Protein AF-A0A0V0H706-F1 (afdb_monomer)

Structure (mmCIF, N/CA/C/O backbone):
data_AF-A0A0V0H706-F1
#
_entry.id   AF-A0A0V0H706-F1
#
loop_
_atom_site.group_PDB
_atom_site.id
_atom_site.type_symbol
_atom_site.label_atom_id
_atom_site.label_alt_id
_atom_site.label_comp_id
_atom_site.label_asym_id
_atom_site.label_entity_id
_atom_site.label_seq_id
_atom_site.pdbx_PDB_ins_code
_atom_site.Cartn_x
_atom_site.Cartn_y
_atom_site.Cartn_z
_atom_site.occupancy
_atom_site.B_iso_or_equiv
_atom_site.auth_seq_id
_atom_site.auth_comp_id
_atom_site.auth_asym_id
_atom_site.auth_atom_id
_atom_site.pdbx_PDB_model_num
ATOM 1 N N . MET A 1 1 ? -9.495 -3.682 3.442 1.00 87.44 1 MET A N 1
ATOM 2 C CA . MET A 1 1 ? -8.235 -3.624 2.663 1.00 87.44 1 MET A CA 1
ATOM 3 C C . MET A 1 1 ? -8.498 -2.880 1.373 1.00 87.44 1 MET A C 1
ATOM 5 O O . MET A 1 1 ? -9.567 -3.068 0.806 1.00 87.44 1 MET A O 1
ATOM 9 N N . LEU A 1 2 ? -7.554 -2.052 0.939 1.00 93.69 2 LEU A N 1
ATOM 10 C CA . LEU A 1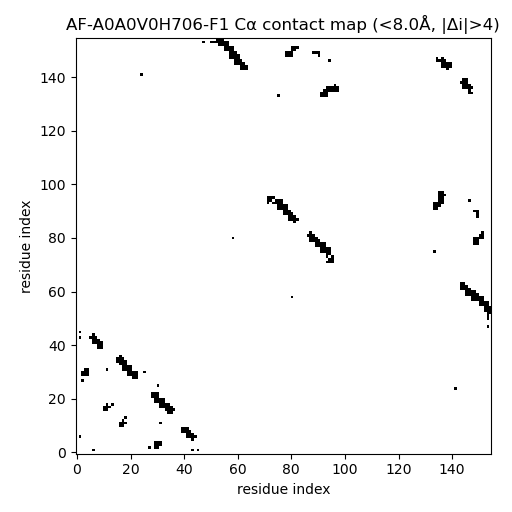 2 ? -7.635 -1.324 -0.325 1.00 93.69 2 LEU A CA 1
ATOM 11 C C . LEU A 1 2 ? -6.976 -2.153 -1.436 1.00 93.69 2 LEU A C 1
ATOM 13 O O . LEU A 1 2 ? -5.914 -2.733 -1.219 1.00 93.69 2 LEU A O 1
ATOM 17 N N . ALA A 1 3 ? -7.619 -2.229 -2.601 1.00 94.94 3 ALA A N 1
ATOM 18 C CA . ALA A 1 3 ? -7.034 -2.830 -3.799 1.00 94.94 3 ALA A CA 1
ATOM 19 C C . ALA A 1 3 ? -6.046 -1.852 -4.445 1.00 94.94 3 ALA A C 1
ATOM 21 O O . ALA A 1 3 ? -6.243 -0.642 -4.337 1.00 94.94 3 ALA A O 1
ATOM 22 N N . ALA A 1 4 ? -5.069 -2.338 -5.215 1.00 94.44 4 ALA A N 1
ATOM 23 C CA . ALA A 1 4 ? -4.155 -1.464 -5.962 1.00 94.44 4 ALA A CA 1
ATOM 24 C C . ALA A 1 4 ? -4.904 -0.474 -6.881 1.00 94.44 4 ALA A C 1
ATOM 26 O O . ALA A 1 4 ? -4.525 0.687 -6.976 1.00 94.44 4 ALA A O 1
ATOM 27 N N . ARG A 1 5 ? -6.035 -0.895 -7.468 1.00 95.12 5 ARG A N 1
ATOM 28 C CA . ARG A 1 5 ? -6.935 -0.045 -8.275 1.00 95.12 5 ARG A CA 1
ATOM 29 C C . ARG A 1 5 ? -7.604 1.102 -7.508 1.00 95.12 5 ARG A C 1
ATOM 31 O O . ARG A 1 5 ? -8.079 2.042 -8.128 1.00 95.12 5 ARG A O 1
ATOM 38 N N . SER A 1 6 ? -7.674 1.012 -6.182 1.00 95.25 6 SER A N 1
ATOM 39 C CA . SER A 1 6 ? -8.228 2.065 -5.318 1.00 95.25 6 SER A CA 1
ATOM 40 C C . SER A 1 6 ? -7.163 3.013 -4.758 1.00 95.25 6 SER A C 1
ATOM 42 O O . SER A 1 6 ? -7.498 3.933 -4.014 1.00 95.25 6 SER A O 1
ATOM 44 N N . LEU A 1 7 ? -5.889 2.780 -5.088 1.00 95.56 7 LEU A N 1
ATOM 45 C CA . LEU A 1 7 ? -4.771 3.621 -4.678 1.00 95.56 7 LEU A CA 1
ATOM 46 C C . LEU A 1 7 ? -4.443 4.641 -5.767 1.00 95.56 7 LEU A C 1
ATOM 48 O O . LEU A 1 7 ? -4.584 4.376 -6.960 1.00 95.56 7 LEU A O 1
ATOM 52 N N . GLN A 1 8 ? -3.947 5.797 -5.344 1.00 95.88 8 GLN A N 1
ATOM 53 C CA . GLN A 1 8 ? -3.297 6.758 -6.218 1.00 95.88 8 GLN A CA 1
ATOM 54 C C . GLN A 1 8 ? -1.807 6.420 -6.259 1.00 95.88 8 GLN A C 1
ATOM 56 O O . GLN A 1 8 ? -1.109 6.539 -5.253 1.00 95.88 8 GLN A O 1
ATOM 61 N N . ILE A 1 9 ? -1.339 5.977 -7.423 1.00 94.56 9 ILE A N 1
ATOM 62 C CA . ILE A 1 9 ? 0.042 5.550 -7.660 1.00 94.56 9 ILE A CA 1
ATOM 63 C C . ILE A 1 9 ? 0.642 6.472 -8.724 1.00 94.56 9 ILE A C 1
ATOM 65 O O . ILE A 1 9 ? 0.043 6.681 -9.784 1.00 94.56 9 ILE A O 1
ATOM 69 N N . ILE A 1 10 ? 1.817 7.044 -8.456 1.00 92.75 10 ILE A N 1
ATOM 70 C CA . ILE A 1 10 ? 2.471 7.938 -9.416 1.00 92.75 10 ILE A CA 1
ATOM 71 C C . ILE A 1 10 ? 2.857 7.181 -10.696 1.00 92.75 10 ILE A C 1
ATOM 73 O O . ILE A 1 10 ? 3.383 6.070 -10.649 1.00 92.75 10 ILE A O 1
ATOM 77 N N . TRP A 1 11 ? 2.577 7.787 -11.852 1.00 91.19 11 TRP A N 1
ATOM 78 C CA . TRP A 1 11 ? 2.839 7.220 -13.184 1.00 91.19 11 TRP A CA 1
ATOM 79 C C . TRP A 1 11 ? 2.152 5.882 -13.485 1.00 91.19 11 TRP A C 1
ATOM 81 O O . TRP A 1 11 ? 2.553 5.210 -14.434 1.00 91.19 11 TRP A O 1
ATOM 91 N N . VAL A 1 12 ? 1.108 5.503 -12.742 1.00 92.00 12 VAL A N 1
ATOM 92 C CA . VAL A 1 12 ? 0.431 4.202 -12.902 1.00 92.00 12 VAL A CA 1
ATOM 93 C C . VAL A 1 12 ? -0.134 3.960 -14.304 1.00 92.00 12 VAL A C 1
ATOM 95 O O . VAL A 1 12 ? -0.154 2.827 -14.779 1.00 92.00 12 VAL A O 1
ATOM 98 N N . ASP A 1 13 ? -0.519 5.030 -15.001 1.00 90.12 13 ASP A N 1
ATOM 99 C CA . ASP A 1 13 ? -1.020 4.977 -16.378 1.00 90.12 13 ASP A CA 1
ATOM 100 C C . ASP A 1 13 ? 0.101 4.969 -17.427 1.00 90.12 13 ASP A C 1
ATOM 102 O O . ASP A 1 13 ? -0.169 4.991 -18.625 1.00 90.12 13 ASP A O 1
ATOM 106 N N . THR A 1 14 ? 1.371 4.963 -17.006 1.00 93.31 14 THR A N 1
ATOM 107 C CA . THR A 1 14 ? 2.531 4.917 -17.902 1.00 93.31 14 THR A CA 1
ATOM 108 C C . THR A 1 14 ? 3.060 3.483 -18.007 1.00 93.31 14 THR A C 1
ATOM 110 O O . THR A 1 14 ? 3.772 3.038 -17.102 1.00 93.31 14 THR A O 1
ATOM 113 N N . PRO A 1 15 ? 2.834 2.773 -19.133 1.00 92.88 15 PRO A N 1
ATOM 114 C CA . PRO A 1 15 ? 3.179 1.353 -19.268 1.00 92.88 15 PRO A CA 1
ATOM 115 C C . PRO A 1 15 ? 4.673 1.029 -19.151 1.00 92.88 15 PRO A C 1
ATOM 117 O O . PRO A 1 15 ? 5.045 -0.129 -18.995 1.00 92.88 15 PRO A O 1
ATOM 120 N N . LYS A 1 16 ? 5.545 2.042 -19.268 1.00 92.50 16 LYS A N 1
ATOM 121 C CA . LYS A 1 16 ? 6.993 1.893 -19.056 1.00 92.50 16 LYS A CA 1
ATOM 122 C C . LYS A 1 16 ? 7.350 1.691 -17.582 1.00 92.50 16 LYS A C 1
ATOM 124 O O . LYS A 1 16 ? 8.335 1.027 -17.297 1.00 92.50 16 LYS A O 1
ATOM 129 N N . HIS A 1 17 ? 6.557 2.264 -16.681 1.00 91.81 17 HIS A N 1
ATOM 130 C CA . HIS A 1 17 ? 6.817 2.273 -15.244 1.00 91.81 17 HIS A CA 1
ATOM 131 C C . HIS A 1 17 ? 5.979 1.221 -14.516 1.00 91.81 17 HIS A C 1
ATOM 133 O O . HIS A 1 17 ? 6.469 0.560 -13.604 1.00 91.81 17 HIS A O 1
ATOM 139 N N . TRP A 1 18 ? 4.729 1.034 -14.948 1.00 94.25 18 TRP A N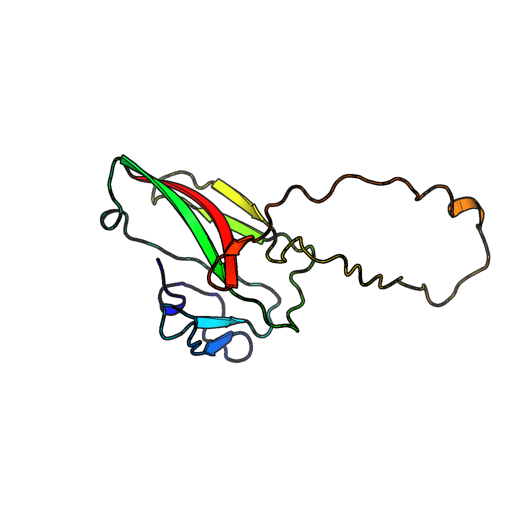 1
ATOM 140 C CA . TRP A 1 18 ? 3.769 0.150 -14.299 1.00 94.25 18 TRP A CA 1
ATOM 141 C C . TRP A 1 18 ? 3.020 -0.702 -15.310 1.00 94.25 18 TRP A C 1
ATOM 143 O O . TRP A 1 18 ? 2.739 -0.273 -16.428 1.00 94.25 18 TRP A O 1
ATOM 153 N N . ARG A 1 19 ? 2.620 -1.898 -14.889 1.00 95.38 19 ARG A N 1
ATOM 154 C CA . ARG A 1 19 ? 1.621 -2.692 -15.606 1.00 95.38 19 ARG A CA 1
ATOM 155 C C . ARG A 1 19 ? 0.632 -3.324 -14.640 1.00 95.38 19 ARG A C 1
ATOM 157 O O . ARG A 1 19 ? 0.976 -3.654 -13.510 1.00 95.38 19 ARG A O 1
ATOM 164 N N . TRP A 1 20 ? -0.586 -3.534 -15.114 1.00 96.12 20 TRP A N 1
ATOM 165 C CA . TRP A 1 20 ? -1.613 -4.262 -14.379 1.00 96.12 20 TRP A CA 1
ATOM 166 C C . TRP A 1 20 ? -1.511 -5.748 -14.704 1.00 96.12 20 TRP A C 1
ATOM 168 O O . TRP A 1 20 ? -1.456 -6.126 -15.874 1.00 96.12 20 TRP A O 1
ATOM 178 N N . ILE A 1 21 ? -1.444 -6.581 -13.669 1.00 95.31 21 ILE A N 1
ATOM 179 C CA . ILE A 1 21 ? -1.376 -8.038 -13.802 1.00 95.31 21 ILE A CA 1
ATOM 180 C C . ILE A 1 21 ? -2.418 -8.701 -12.903 1.00 95.31 21 ILE A C 1
ATOM 182 O O . ILE A 1 21 ? -2.823 -8.138 -11.886 1.00 95.31 21 ILE A O 1
ATOM 186 N N . SER A 1 22 ? -2.792 -9.930 -13.241 1.00 95.50 22 SER A N 1
ATOM 187 C CA . SER A 1 22 ? -3.580 -10.805 -12.373 1.00 95.50 22 SER A CA 1
ATOM 188 C C . SER A 1 22 ? -2.677 -11.884 -11.789 1.00 95.50 22 SER A C 1
ATOM 190 O O . SER A 1 22 ? -1.926 -12.529 -12.520 1.00 95.50 22 SER A O 1
ATOM 192 N N . LEU A 1 23 ? -2.757 -12.077 -10.474 1.00 91.94 23 LEU A N 1
ATOM 193 C CA . LEU A 1 23 ? -2.059 -13.144 -9.761 1.00 91.94 23 LEU A CA 1
ATOM 194 C C . LEU A 1 23 ? -3.107 -14.044 -9.098 1.00 91.94 23 LEU A C 1
ATOM 196 O O . LEU A 1 23 ? -3.940 -13.512 -8.362 1.00 91.94 23 LEU A O 1
ATOM 200 N N . PRO A 1 24 ? -3.101 -15.369 -9.329 1.00 89.44 24 PRO A N 1
ATOM 201 C CA . PRO A 1 24 ? -4.072 -16.270 -8.708 1.00 89.44 24 PRO A CA 1
ATOM 202 C C . PRO A 1 24 ? -3.963 -16.300 -7.175 1.00 89.44 24 PRO A C 1
ATOM 204 O O . PRO A 1 24 ? -4.939 -16.601 -6.496 1.00 89.44 24 PRO A O 1
ATOM 207 N N . GLU A 1 25 ? -2.808 -15.936 -6.620 1.00 88.75 25 GLU A N 1
ATOM 208 C CA . GLU A 1 25 ? -2.558 -15.828 -5.180 1.00 88.75 25 GLU A CA 1
ATOM 209 C C . GLU A 1 25 ? -3.045 -14.497 -4.577 1.00 88.75 25 GLU A C 1
ATOM 211 O O . GLU A 1 25 ? -2.997 -14.309 -3.361 1.00 88.75 25 GLU A O 1
ATOM 216 N N . SER A 1 26 ? -3.483 -13.543 -5.407 1.00 90.88 26 SER A N 1
ATOM 217 C CA . SER A 1 26 ? -4.004 -12.250 -4.957 1.00 90.88 26 SER A CA 1
ATOM 218 C C . SER A 1 26 ? -5.484 -12.348 -4.591 1.00 90.88 26 SER A C 1
ATOM 220 O O . SER A 1 26 ? -6.288 -12.941 -5.304 1.00 90.88 26 SER A O 1
ATOM 222 N N . ARG A 1 27 ? -5.885 -11.661 -3.513 1.00 91.44 27 ARG A N 1
ATOM 223 C CA . ARG A 1 27 ? -7.310 -11.505 -3.157 1.00 91.44 27 ARG A CA 1
ATOM 224 C C . ARG A 1 27 ? -8.054 -10.499 -4.044 1.00 91.44 27 ARG A C 1
ATOM 226 O O . ARG A 1 27 ? -9.274 -10.405 -3.962 1.00 91.44 27 ARG A O 1
ATOM 233 N N . PHE A 1 28 ? -7.324 -9.728 -4.848 1.00 94.12 28 PHE A N 1
ATOM 234 C CA . PHE A 1 28 ? -7.857 -8.774 -5.821 1.00 94.12 28 PHE A CA 1
ATOM 235 C C . PHE A 1 28 ? -7.588 -9.259 -7.247 1.00 94.12 28 PHE A C 1
ATOM 237 O O . PHE A 1 28 ? -6.526 -9.824 -7.509 1.00 94.12 28 PHE A O 1
ATOM 244 N N . SER A 1 29 ? -8.518 -8.987 -8.167 1.00 93.69 29 SER A N 1
ATOM 245 C CA . SER A 1 29 ? -8.436 -9.402 -9.577 1.00 93.69 29 SER A CA 1
ATOM 246 C C . SER A 1 29 ? -7.219 -8.838 -10.310 1.00 93.69 29 SER A C 1
ATOM 248 O O . SER A 1 29 ? -6.676 -9.486 -11.204 1.00 93.69 29 SER A O 1
ATOM 250 N N . GLU A 1 30 ? -6.789 -7.637 -9.927 1.00 95.12 30 GLU A N 1
ATOM 251 C CA . GLU A 1 30 ? -5.640 -6.951 -10.504 1.00 95.12 30 GLU A CA 1
ATOM 252 C C . GLU A 1 30 ? -4.741 -6.368 -9.414 1.00 95.12 30 GLU A C 1
ATOM 254 O O . GLU A 1 30 ? -5.209 -5.816 -8.411 1.00 95.12 30 GLU A O 1
ATOM 259 N N . VAL A 1 31 ? -3.436 -6.444 -9.658 1.00 95.31 31 VAL A N 1
ATOM 260 C CA . VAL A 1 31 ? -2.388 -5.799 -8.868 1.00 95.31 31 VAL A CA 1
ATOM 261 C C . VAL A 1 31 ? -1.493 -4.961 -9.782 1.00 95.31 31 VAL A C 1
ATOM 263 O O . VAL A 1 31 ? -1.364 -5.24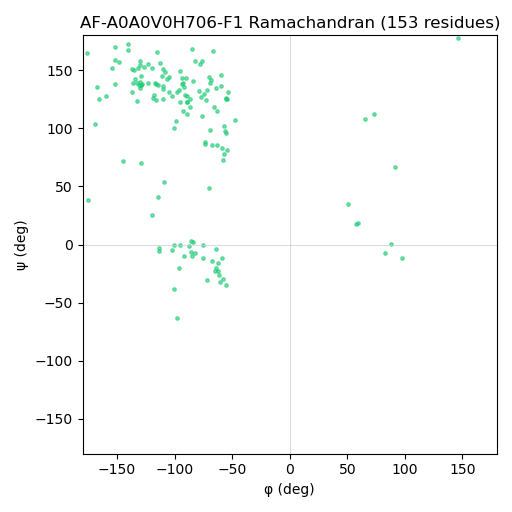7 -10.975 1.00 95.31 31 VAL A O 1
ATOM 266 N N . ALA A 1 32 ? -0.890 -3.912 -9.224 1.00 95.12 32 ALA A N 1
ATOM 267 C CA . ALA A 1 32 ? 0.061 -3.068 -9.937 1.00 95.12 32 ALA A CA 1
ATOM 268 C C . ALA A 1 32 ? 1.469 -3.664 -9.815 1.00 95.12 32 ALA A C 1
ATOM 270 O O . ALA A 1 32 ? 1.998 -3.797 -8.711 1.00 95.12 32 ALA A O 1
ATOM 271 N N . GLU A 1 33 ? 2.077 -4.025 -10.941 1.00 94.88 33 GLU A N 1
ATOM 272 C CA . GLU A 1 33 ? 3.479 -4.426 -11.002 1.00 94.88 33 GLU A CA 1
ATOM 273 C C . GLU A 1 33 ? 4.346 -3.231 -11.386 1.00 94.88 33 GLU A C 1
ATOM 275 O O . GLU A 1 33 ? 4.170 -2.641 -12.455 1.00 94.88 33 GLU A O 1
ATOM 280 N N . LEU A 1 34 ? 5.304 -2.924 -10.515 1.00 92.44 34 LEU A N 1
ATOM 281 C CA . LEU A 1 34 ? 6.352 -1.947 -10.765 1.00 92.44 34 LEU A CA 1
ATOM 282 C C . LEU A 1 34 ? 7.423 -2.544 -11.683 1.00 92.44 34 LEU A C 1
ATOM 284 O O . LEU A 1 34 ? 7.953 -3.617 -11.392 1.00 92.44 34 LEU A O 1
ATOM 288 N N . LEU A 1 35 ? 7.731 -1.854 -12.780 1.00 90.88 35 LEU A N 1
ATOM 289 C CA . LEU A 1 35 ? 8.724 -2.278 -13.768 1.00 90.88 35 LEU A CA 1
ATOM 290 C C . LEU A 1 35 ? 10.069 -1.585 -13.544 1.00 90.88 35 LEU A C 1
ATOM 292 O O . LEU A 1 35 ? 11.059 -2.252 -13.263 1.00 90.88 35 LEU A O 1
ATOM 296 N N . ASP A 1 36 ? 10.092 -0.261 -13.674 1.00 86.44 36 ASP A N 1
ATOM 297 C CA . ASP A 1 36 ? 11.289 0.566 -13.527 1.00 86.44 36 ASP A CA 1
ATOM 298 C C . ASP A 1 36 ? 10.865 2.007 -13.240 1.00 86.44 36 ASP A C 1
ATOM 300 O O . ASP A 1 36 ? 10.032 2.545 -13.963 1.00 86.44 36 ASP A O 1
ATOM 304 N N . VAL A 1 37 ? 11.395 2.618 -12.182 1.00 85.81 37 VAL A N 1
ATOM 305 C CA . VAL A 1 37 ? 11.151 4.017 -11.802 1.00 85.81 37 VAL A CA 1
ATOM 306 C C . VAL A 1 37 ? 12.329 4.548 -10.987 1.00 85.81 37 VAL A C 1
ATOM 308 O O . VAL A 1 37 ? 12.964 3.806 -10.244 1.00 85.81 37 VAL A O 1
ATOM 311 N N . CYS A 1 38 ? 12.576 5.857 -11.051 1.00 81.31 38 CYS A N 1
ATOM 312 C CA . CYS A 1 38 ? 13.524 6.537 -10.159 1.00 81.31 38 CYS A CA 1
ATOM 313 C C . CYS A 1 38 ? 12.877 7.096 -8.877 1.00 81.31 38 CYS A C 1
ATOM 315 O O . CYS A 1 38 ? 13.584 7.532 -7.974 1.00 81.31 38 CYS A O 1
ATOM 317 N N . TRP A 1 39 ? 11.544 7.094 -8.802 1.00 81.94 39 TRP A N 1
ATOM 318 C CA . TRP A 1 39 ? 10.740 7.539 -7.663 1.00 81.94 39 TRP A CA 1
ATOM 319 C C . TRP A 1 39 ? 9.420 6.760 -7.677 1.00 81.94 39 TRP A C 1
ATOM 321 O O . TRP A 1 39 ? 8.818 6.602 -8.736 1.00 81.94 39 TRP A O 1
ATOM 331 N N . PHE A 1 40 ? 8.925 6.302 -6.527 1.00 85.75 40 PHE A N 1
ATOM 332 C CA . PHE A 1 40 ? 7.553 5.797 -6.415 1.00 85.75 40 PHE A CA 1
ATOM 333 C C . PHE A 1 40 ? 6.838 6.457 -5.229 1.00 85.75 40 PHE A C 1
ATOM 335 O O . PHE A 1 40 ? 7.436 6.683 -4.183 1.00 85.75 40 PHE A O 1
ATOM 342 N N . ASP A 1 41 ? 5.567 6.801 -5.421 1.00 92.19 41 ASP A N 1
ATOM 343 C CA . ASP A 1 41 ? 4.680 7.361 -4.400 1.00 92.19 41 ASP A CA 1
ATOM 344 C C . ASP A 1 41 ? 3.317 6.678 -4.542 1.00 92.19 41 ASP A C 1
ATOM 346 O O . ASP A 1 41 ? 2.792 6.525 -5.654 1.00 92.19 41 ASP A O 1
ATOM 350 N N . ILE A 1 42 ? 2.797 6.208 -3.412 1.00 94.31 42 ILE A N 1
ATOM 351 C CA . ILE A 1 42 ? 1.544 5.476 -3.299 1.00 94.31 42 ILE A CA 1
ATOM 352 C C . ILE A 1 42 ? 0.759 6.097 -2.152 1.00 94.31 42 ILE A C 1
ATOM 354 O O . ILE A 1 42 ? 1.201 6.101 -1.005 1.00 94.31 42 ILE A O 1
ATOM 358 N N . SER A 1 43 ? -0.456 6.541 -2.446 1.00 94.31 43 SER A N 1
ATOM 359 C CA . SER A 1 43 ? -1.381 7.049 -1.440 1.00 94.31 43 SER A CA 1
ATOM 360 C C . SER A 1 43 ? -2.755 6.405 -1.579 1.00 94.31 43 SER A C 1
ATOM 362 O O . SER A 1 43 ? -3.155 5.917 -2.637 1.00 94.31 43 SER A O 1
ATOM 364 N N . GLY A 1 44 ? -3.493 6.365 -0.476 1.00 93.31 44 GLY A N 1
ATOM 365 C CA . GLY A 1 44 ? -4.821 5.771 -0.420 1.00 93.31 44 GLY A CA 1
ATOM 366 C C . GLY A 1 44 ? -5.667 6.440 0.648 1.00 93.31 44 GLY A C 1
ATOM 367 O O . GLY A 1 44 ? -5.151 7.070 1.571 1.00 93.31 44 GLY A O 1
ATOM 368 N N . LYS A 1 45 ? -6.987 6.315 0.517 1.00 93.81 45 LYS A N 1
ATOM 369 C CA . LYS A 1 45 ? -7.953 6.802 1.504 1.00 93.81 45 LYS A CA 1
ATOM 370 C C . LYS A 1 45 ? -8.969 5.707 1.782 1.00 93.81 45 LYS A C 1
ATOM 372 O O . LYS A 1 45 ? -9.436 5.042 0.862 1.00 93.81 45 LYS A O 1
ATOM 377 N N . ILE A 1 46 ? -9.326 5.546 3.049 1.00 93.06 46 ILE A N 1
ATOM 378 C CA . ILE A 1 46 ? -10.419 4.681 3.490 1.00 93.06 46 ILE A CA 1
ATOM 379 C C . ILE A 1 46 ? -11.404 5.525 4.294 1.00 93.06 46 ILE A C 1
ATOM 381 O O . ILE A 1 46 ? -10.995 6.402 5.054 1.00 93.06 46 ILE A O 1
ATOM 385 N N . ASN A 1 47 ? -12.701 5.301 4.094 1.00 92.75 47 ASN A N 1
ATOM 386 C CA . ASN A 1 47 ? -13.718 5.990 4.876 1.00 92.75 47 ASN A CA 1
ATOM 387 C C . ASN A 1 47 ? -13.720 5.421 6.303 1.00 92.75 47 ASN A C 1
ATOM 389 O O . ASN A 1 47 ? -13.887 4.216 6.486 1.00 92.75 47 ASN A O 1
ATOM 393 N N . THR A 1 48 ? -13.551 6.284 7.305 1.00 91.69 48 THR A N 1
ATOM 394 C CA . THR A 1 48 ? -13.529 5.900 8.723 1.00 91.69 48 THR A CA 1
ATOM 395 C C . THR A 1 48 ? -14.842 5.276 9.183 1.00 91.69 48 THR A C 1
ATOM 397 O O . THR A 1 48 ? -14.819 4.425 10.058 1.00 91.69 48 THR A O 1
ATOM 400 N N . ASN A 1 49 ? -15.968 5.599 8.538 1.00 91.69 49 ASN A N 1
ATOM 401 C CA . ASN A 1 49 ? -17.275 5.002 8.835 1.00 91.69 49 ASN A CA 1
ATOM 402 C C . ASN A 1 49 ? -17.353 3.510 8.465 1.00 91.69 49 ASN A C 1
ATOM 404 O O . ASN A 1 49 ? -18.300 2.831 8.845 1.00 91.69 49 ASN A O 1
ATOM 408 N N . MET A 1 50 ? -16.390 3.001 7.687 1.00 93.31 50 MET A N 1
ATOM 409 C CA . MET A 1 50 ? -16.267 1.571 7.384 1.00 93.31 50 MET A CA 1
ATOM 410 C C . MET A 1 50 ? -15.469 0.810 8.447 1.00 93.31 50 MET A C 1
ATOM 412 O O . MET A 1 50 ? 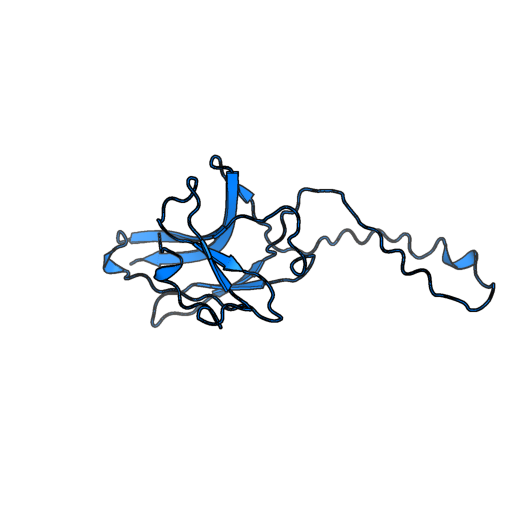-15.330 -0.409 8.349 1.00 93.31 50 MET A O 1
ATOM 416 N N . LEU A 1 51 ? -14.889 1.523 9.411 1.00 93.38 51 LEU A N 1
ATOM 417 C CA . LEU A 1 51 ? -14.094 0.968 10.490 1.00 93.38 51 LEU A CA 1
ATOM 418 C C . LEU A 1 51 ? -14.921 0.997 11.773 1.00 93.38 51 LEU A C 1
ATOM 420 O O . LEU A 1 51 ? -15.698 1.920 12.006 1.00 93.38 51 LEU A O 1
ATOM 424 N N . SER A 1 52 ? -14.750 -0.019 12.610 1.00 95.06 52 SER A N 1
ATOM 425 C CA . SER A 1 52 ? -15.354 -0.041 13.940 1.00 95.06 52 SER A CA 1
ATOM 426 C C . SER A 1 52 ? -14.862 1.150 14.777 1.00 95.06 52 SER A C 1
ATOM 428 O O . SER A 1 52 ? -13.653 1.415 14.759 1.00 95.06 52 SER A O 1
ATOM 430 N N . PRO A 1 53 ? -15.762 1.839 15.506 1.00 94.62 53 PRO A N 1
ATOM 431 C CA . PRO A 1 53 ? -15.391 2.900 16.439 1.00 94.62 53 PRO A CA 1
ATOM 432 C C . PRO A 1 53 ? -14.602 2.344 17.632 1.00 94.62 53 PRO A C 1
ATOM 434 O O . PRO A 1 53 ? -14.548 1.128 17.834 1.00 94.62 53 PRO A O 1
ATOM 437 N N . ASP A 1 54 ? -13.981 3.236 18.404 1.00 94.06 54 ASP A N 1
ATOM 438 C CA . ASP A 1 54 ? -13.181 2.917 19.600 1.00 94.06 54 ASP A CA 1
ATOM 439 C C . ASP A 1 54 ? -12.114 1.827 19.358 1.00 94.06 54 ASP A C 1
ATOM 441 O O . ASP A 1 54 ? -11.836 0.973 20.198 1.00 94.06 54 ASP A O 1
ATOM 445 N N . THR A 1 55 ? -11.532 1.806 18.153 1.00 95.56 55 THR A N 1
ATOM 446 C CA . THR A 1 55 ? -10.623 0.738 17.715 1.00 95.56 55 THR A CA 1
ATOM 447 C C . THR A 1 55 ? -9.331 1.313 17.143 1.00 95.56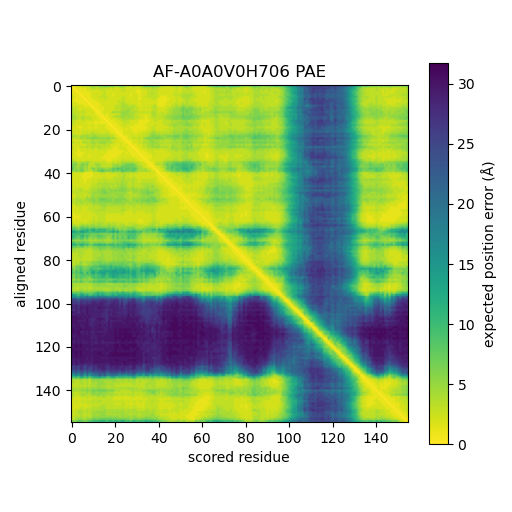 55 THR A C 1
ATOM 449 O O . THR A 1 55 ? -9.326 2.235 16.321 1.00 95.56 55 THR A O 1
ATOM 452 N N . ARG A 1 56 ? -8.205 0.728 17.562 1.00 93.88 56 ARG A N 1
ATOM 453 C CA . ARG A 1 56 ? -6.871 1.013 17.026 1.00 93.88 56 ARG A CA 1
ATOM 454 C C . ARG A 1 56 ? -6.602 0.128 15.810 1.00 93.88 56 ARG A C 1
ATOM 456 O O . ARG A 1 56 ? -6.692 -1.093 15.903 1.00 93.88 56 ARG A O 1
ATOM 463 N N . TYR A 1 57 ? -6.253 0.745 14.688 1.00 94.06 57 TYR A N 1
ATOM 464 C CA . TYR A 1 57 ? -5.939 0.072 13.432 1.00 94.06 57 TYR A CA 1
ATOM 465 C C . TYR A 1 57 ? -4.472 0.267 13.064 1.00 94.06 57 TYR A C 1
ATOM 467 O O . TYR A 1 57 ? -3.955 1.379 13.136 1.00 94.06 57 TYR A O 1
ATOM 475 N N . GLY A 1 58 ? -3.833 -0.807 12.600 1.00 92.75 58 GLY A N 1
ATOM 476 C CA . GLY A 1 58 ? -2.558 -0.745 11.888 1.00 92.75 58 GLY A CA 1
ATOM 477 C C . GLY A 1 58 ? -2.786 -0.681 10.377 1.00 92.75 58 GLY A C 1
ATOM 478 O O . GLY A 1 58 ? -3.641 -1.387 9.833 1.00 92.75 58 GLY A O 1
ATOM 479 N N . ALA A 1 59 ? -2.024 0.161 9.690 1.00 93.88 59 ALA A N 1
ATOM 480 C CA . ALA A 1 59 ? -1.959 0.210 8.239 1.00 93.88 59 ALA A CA 1
ATOM 481 C C . ALA A 1 59 ? -0.735 -0.573 7.759 1.00 93.88 59 ALA A C 1
ATOM 483 O O . ALA A 1 59 ? 0.375 -0.353 8.236 1.00 93.88 59 ALA A O 1
ATOM 484 N N . TYR A 1 60 ? -0.935 -1.455 6.782 1.00 94.44 60 TYR A N 1
ATOM 485 C CA . TYR A 1 60 ? 0.120 -2.303 6.233 1.00 94.44 60 TYR A CA 1
ATOM 486 C C . TYR A 1 60 ? 0.160 -2.190 4.711 1.00 94.44 60 TYR A C 1
ATOM 488 O O . TYR A 1 60 ? -0.887 -2.210 4.056 1.00 94.44 60 TYR A O 1
ATOM 496 N N . LEU A 1 61 ? 1.365 -2.125 4.147 1.00 94.19 61 LEU A N 1
ATOM 497 C CA . LEU A 1 61 ? 1.598 -2.360 2.726 1.00 94.19 61 LEU A CA 1
ATOM 498 C C . LEU A 1 61 ? 1.857 -3.851 2.523 1.00 94.19 61 LEU A C 1
ATOM 500 O O . LEU A 1 61 ? 2.783 -4.400 3.115 1.00 94.19 61 LEU A O 1
ATOM 504 N N . VAL A 1 62 ? 1.053 -4.487 1.671 1.00 94.38 62 VAL A N 1
ATOM 505 C CA . VAL A 1 62 ? 1.199 -5.901 1.304 1.00 94.38 62 VAL A CA 1
ATOM 506 C C . VAL A 1 62 ? 1.665 -5.987 -0.143 1.00 94.38 62 VAL A C 1
ATOM 508 O O . VAL A 1 62 ? 1.031 -5.414 -1.028 1.00 94.38 62 VAL A O 1
ATOM 511 N N . PHE A 1 63 ? 2.771 -6.683 -0.388 1.00 93.06 63 PHE A N 1
ATOM 512 C CA . PHE A 1 63 ? 3.392 -6.769 -1.708 1.00 93.06 63 PHE A CA 1
ATOM 513 C C . PHE A 1 63 ? 4.161 -8.079 -1.896 1.00 93.06 63 PHE A C 1
ATOM 515 O O . PHE A 1 63 ? 4.369 -8.849 -0.962 1.00 93.06 63 PHE A O 1
ATOM 522 N N . THR A 1 64 ? 4.577 -8.345 -3.129 1.00 91.50 64 THR A N 1
ATOM 523 C CA . THR A 1 64 ? 5.440 -9.475 -3.476 1.00 91.50 64 THR A CA 1
ATOM 524 C C . THR A 1 64 ? 6.578 -8.989 -4.363 1.00 91.50 64 THR A C 1
ATOM 526 O O . THR A 1 64 ? 6.438 -7.990 -5.072 1.00 91.50 64 THR A O 1
ATOM 529 N N . THR A 1 65 ? 7.717 -9.673 -4.313 1.00 86.31 65 THR A N 1
ATOM 530 C CA . THR A 1 65 ? 8.904 -9.348 -5.104 1.00 86.31 65 THR A CA 1
ATOM 531 C C . THR A 1 65 ? 9.229 -10.493 -6.056 1.00 86.31 65 THR A C 1
ATOM 533 O O . THR A 1 65 ? 9.144 -11.672 -5.715 1.00 86.31 65 THR A O 1
ATOM 536 N N . LYS A 1 66 ? 9.604 -10.156 -7.293 1.00 82.31 66 LYS A N 1
ATOM 537 C CA . LYS A 1 66 ? 10.138 -11.135 -8.248 1.00 82.31 66 LYS A CA 1
ATOM 538 C C . LYS A 1 66 ? 11.622 -11.363 -7.980 1.00 82.31 66 LYS A C 1
ATOM 540 O O . LYS A 1 66 ? 12.318 -10.497 -7.467 1.00 82.31 66 LYS A O 1
ATOM 545 N N . SER A 1 67 ? 12.147 -12.499 -8.428 1.00 73.56 67 SER A N 1
ATOM 546 C CA . SER A 1 67 ? 13.556 -12.888 -8.242 1.00 73.56 67 SER A CA 1
ATOM 547 C C . SER A 1 67 ? 14.598 -11.916 -8.824 1.00 73.56 67 SER A C 1
ATOM 549 O O . SER A 1 67 ? 15.783 -12.067 -8.540 1.00 73.56 67 SER A O 1
ATOM 551 N N . ARG A 1 68 ? 14.183 -10.936 -9.640 1.00 71.19 68 ARG A N 1
ATOM 552 C CA . ARG A 1 68 ? 15.041 -9.923 -10.277 1.00 71.19 68 ARG A CA 1
ATOM 553 C C . ARG A 1 68 ? 14.687 -8.481 -9.885 1.00 71.19 68 ARG A C 1
ATOM 555 O O . ARG A 1 68 ? 14.938 -7.572 -10.666 1.00 71.19 68 ARG A O 1
ATOM 562 N N . THR A 1 69 ? 14.073 -8.258 -8.725 1.00 77.12 69 THR A N 1
ATOM 563 C CA . THR A 1 69 ? 13.867 -6.894 -8.212 1.00 77.12 69 THR A CA 1
ATOM 564 C C . THR A 1 69 ? 15.188 -6.299 -7.738 1.00 77.12 69 THR A C 1
ATOM 566 O O . THR A 1 69 ? 15.908 -6.957 -6.990 1.00 77.12 69 THR A O 1
ATOM 569 N N . CYS A 1 70 ? 15.470 -5.063 -8.137 1.00 75.38 70 CYS A N 1
ATOM 570 C CA . CYS A 1 70 ? 16.607 -4.271 -7.674 1.00 75.38 70 CYS A CA 1
ATOM 571 C C . CYS A 1 70 ? 16.197 -2.805 -7.484 1.00 75.38 70 CYS A C 1
ATOM 573 O O . CYS A 1 70 ? 15.131 -2.402 -7.944 1.00 75.38 70 CYS A O 1
ATOM 575 N N . GLY A 1 71 ? 17.033 -2.008 -6.823 1.00 79.88 71 GLY A N 1
ATOM 576 C CA . GLY A 1 71 ? 16.817 -0.576 -6.581 1.00 79.88 71 GLY A CA 1
ATOM 577 C C . GLY A 1 71 ? 16.238 -0.248 -5.202 1.00 79.88 71 GLY A C 1
ATOM 578 O O . GLY A 1 71 ? 16.275 0.905 -4.789 1.00 79.88 71 GLY A O 1
ATOM 579 N N . PHE A 1 72 ? 15.766 -1.253 -4.458 1.00 82.81 72 PHE A N 1
ATOM 580 C CA . PHE A 1 72 ? 15.281 -1.104 -3.079 1.00 82.81 72 PHE A CA 1
ATOM 581 C C . PHE A 1 72 ? 16.311 -1.536 -2.029 1.00 82.81 72 PHE A C 1
ATOM 583 O O . PHE A 1 72 ? 16.042 -1.491 -0.827 1.00 82.81 72 PHE A O 1
ATOM 590 N N . GLU A 1 73 ? 17.496 -1.986 -2.450 1.00 78.69 73 GLU A N 1
ATOM 591 C CA . GLU A 1 73 ? 18.553 -2.385 -1.530 1.00 78.69 73 GLU A CA 1
ATOM 592 C C . GLU A 1 73 ? 19.064 -1.177 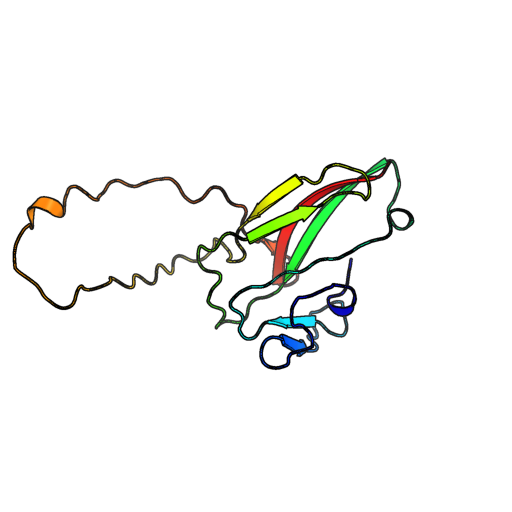-0.745 1.00 78.69 73 GLU A C 1
ATOM 594 O O . GLU A 1 73 ? 19.616 -0.234 -1.309 1.00 78.69 73 GLU A O 1
ATOM 599 N N . ASN A 1 74 ? 18.909 -1.227 0.580 1.00 71.75 74 ASN A N 1
ATOM 600 C CA . ASN A 1 74 ? 19.362 -0.190 1.511 1.00 71.75 74 ASN A CA 1
ATOM 601 C C . ASN A 1 74 ? 18.777 1.211 1.242 1.00 71.75 74 ASN A C 1
ATOM 603 O O . ASN A 1 74 ? 19.305 2.192 1.760 1.00 71.75 74 ASN A O 1
ATOM 607 N N . GLN A 1 75 ? 17.690 1.310 0.469 1.00 80.38 75 GLN A N 1
ATOM 608 C CA . GLN A 1 75 ? 16.965 2.561 0.252 1.00 80.38 75 GLN A CA 1
ATOM 609 C C . GLN A 1 75 ? 15.831 2.677 1.277 1.00 80.38 75 GLN A C 1
ATOM 611 O O . GLN A 1 75 ? 14.925 1.835 1.262 1.00 80.38 75 GLN A O 1
ATOM 616 N N . PRO A 1 76 ? 15.876 3.664 2.190 1.00 87.00 76 PRO A N 1
ATOM 617 C CA . PRO A 1 76 ? 14.766 3.917 3.093 1.00 87.00 76 PRO A CA 1
ATOM 618 C C . PRO A 1 76 ? 13.573 4.477 2.310 1.00 87.00 76 PRO A C 1
ATOM 620 O O . PRO A 1 76 ? 13.729 5.327 1.436 1.00 87.00 76 PRO A O 1
ATOM 623 N N . ALA A 1 77 ? 12.382 4.007 2.649 1.00 88.62 77 ALA A N 1
ATOM 624 C CA . ALA A 1 77 ? 11.109 4.551 2.208 1.00 88.62 77 ALA A CA 1
ATOM 625 C C . ALA A 1 77 ? 10.409 5.227 3.391 1.00 88.62 77 ALA A C 1
ATOM 627 O O . ALA A 1 77 ? 10.596 4.833 4.544 1.00 88.62 77 ALA A O 1
ATOM 628 N N . GLU A 1 78 ? 9.601 6.240 3.098 1.00 92.06 78 GLU A N 1
ATOM 629 C CA . GLU A 1 78 ? 8.795 6.949 4.088 1.00 92.06 78 GLU A CA 1
ATOM 630 C C . GLU A 1 78 ? 7.315 6.617 3.886 1.00 92.06 78 GLU A C 1
ATOM 632 O O . GLU A 1 78 ? 6.815 6.600 2.760 1.00 92.06 78 GLU A O 1
ATOM 637 N N . SER A 1 79 ? 6.600 6.368 4.979 1.00 92.00 79 SER A N 1
ATOM 638 C CA . SER A 1 79 ? 5.139 6.338 5.006 1.00 92.00 79 SER A CA 1
ATOM 639 C C . SER A 1 79 ? 4.607 7.387 5.953 1.00 92.00 79 SER A C 1
ATOM 641 O O . SER A 1 79 ? 5.232 7.712 6.957 1.00 92.00 79 SER A O 1
ATOM 643 N N . SER A 1 80 ? 3.397 7.858 5.670 1.00 92.44 80 SER A N 1
ATOM 644 C CA . SER A 1 80 ? 2.608 8.609 6.636 1.00 92.44 80 SER A CA 1
ATOM 645 C C . SER A 1 80 ? 1.198 8.049 6.712 1.00 92.44 80 SER A C 1
ATOM 647 O O . SER A 1 80 ? 0.578 7.722 5.697 1.00 92.44 80 SER A O 1
ATOM 649 N N . VAL A 1 81 ? 0.690 7.932 7.934 1.00 92.38 81 VAL A N 1
ATOM 650 C CA . VAL A 1 81 ? -0.676 7.486 8.209 1.00 92.38 81 VAL A CA 1
ATOM 651 C C . VAL A 1 81 ? -1.311 8.493 9.156 1.00 92.38 81 VAL A C 1
ATOM 653 O O . VAL A 1 81 ? -0.677 8.978 10.092 1.00 92.38 81 VAL A O 1
ATOM 656 N N . GLY A 1 82 ? -2.564 8.852 8.892 1.00 91.00 82 GLY A N 1
ATOM 657 C CA . GLY A 1 82 ? -3.311 9.744 9.766 1.00 91.00 82 GLY A CA 1
ATOM 658 C C . GLY A 1 82 ? -4.750 9.941 9.318 1.00 91.00 82 GLY A C 1
ATOM 659 O O . GLY A 1 82 ? -5.130 9.620 8.190 1.00 91.00 82 GLY A O 1
ATOM 660 N N . ILE A 1 83 ? -5.552 10.481 10.229 1.00 90.06 83 ILE A N 1
ATOM 661 C CA . ILE A 1 83 ? -6.963 10.795 10.004 1.00 90.06 83 ILE A CA 1
ATOM 662 C C . ILE A 1 83 ? -7.064 12.224 9.465 1.00 90.06 83 ILE A C 1
ATOM 664 O O . ILE A 1 83 ? -6.294 13.106 9.846 1.00 90.06 83 ILE A O 1
ATOM 668 N N . ALA A 1 84 ? -8.000 12.466 8.546 1.00 85.19 84 ALA A N 1
ATOM 669 C CA . ALA A 1 84 ? -8.226 13.805 8.011 1.00 85.19 84 ALA A CA 1
ATOM 670 C C . ALA A 1 84 ? -8.511 14.801 9.152 1.00 85.19 84 ALA A C 1
ATOM 672 O O . ALA A 1 84 ? -9.397 14.570 9.968 1.00 85.19 84 ALA A O 1
ATOM 673 N N . GLY A 1 85 ? -7.749 15.897 9.204 1.00 79.69 85 GLY A N 1
ATOM 674 C CA . GLY A 1 85 ? -7.857 16.908 10.264 1.00 79.69 85 GLY A CA 1
ATOM 675 C C . GLY A 1 85 ? -7.006 16.646 11.513 1.00 79.69 85 GLY A C 1
ATOM 676 O O . GLY A 1 85 ? -7.027 17.470 12.420 1.00 79.69 85 GLY A O 1
ATOM 677 N N . HIS A 1 86 ? -6.238 15.553 11.557 1.00 81.94 86 HIS A N 1
ATOM 678 C CA . HIS A 1 86 ? -5.305 15.236 12.643 1.00 81.94 86 HIS A CA 1
ATOM 679 C C . HIS A 1 86 ? -3.846 15.222 12.169 1.00 81.94 86 HIS A C 1
ATOM 681 O O . HIS A 1 86 ? -3.563 15.196 10.967 1.00 81.94 86 HIS A O 1
ATOM 687 N N . GLU A 1 87 ? -2.920 15.230 13.132 1.00 79.75 87 GLU A N 1
ATOM 688 C CA . GLU A 1 87 ? -1.491 15.056 12.872 1.00 79.75 87 GLU A CA 1
ATOM 689 C C . GLU A 1 87 ? -1.211 13.704 12.205 1.00 79.75 87 GLU A C 1
ATOM 691 O O . GLU A 1 87 ? -1.890 12.702 12.448 1.00 79.75 87 GLU A O 1
ATOM 696 N N . ARG A 1 88 ? -0.205 13.700 11.330 1.00 83.50 88 ARG A N 1
ATOM 697 C CA . ARG A 1 88 ? 0.291 12.506 10.648 1.00 83.50 88 ARG A CA 1
ATOM 698 C C . ARG A 1 88 ? 1.662 12.189 11.202 1.00 83.50 88 ARG A C 1
ATOM 700 O O . ARG A 1 88 ? 2.504 13.080 11.284 1.00 83.50 88 ARG A O 1
ATOM 707 N N . TYR A 1 89 ? 1.890 10.925 11.514 1.00 77.88 89 TYR A N 1
ATOM 708 C CA . TYR A 1 89 ? 3.214 10.451 11.882 1.00 77.88 89 TYR A CA 1
ATOM 709 C C . TYR A 1 89 ? 3.885 9.868 10.651 1.00 77.88 89 TYR A C 1
ATOM 711 O O . TYR A 1 89 ? 3.262 9.111 9.901 1.00 77.88 89 TYR A O 1
ATOM 719 N N . THR A 1 90 ? 5.137 10.258 10.436 1.00 85.06 90 THR A N 1
ATOM 720 C CA . THR A 1 90 ? 5.986 9.684 9.399 1.00 85.06 90 THR A CA 1
ATOM 721 C C . THR A 1 90 ? 6.797 8.535 9.984 1.00 85.06 90 THR A C 1
ATOM 723 O O . THR A 1 90 ? 7.275 8.600 11.119 1.00 85.06 90 THR A O 1
ATOM 726 N N . HIS A 1 91 ? 6.929 7.457 9.221 1.00 84.06 91 HIS A N 1
ATOM 727 C CA . HIS A 1 91 ? 7.717 6.291 9.591 1.00 84.06 91 HIS A CA 1
ATOM 728 C C . HIS A 1 91 ? 8.667 5.928 8.455 1.00 84.06 91 HIS A C 1
ATOM 730 O O . HIS A 1 91 ? 8.280 5.937 7.287 1.00 84.06 91 HIS A O 1
ATOM 736 N N . THR A 1 92 ? 9.912 5.602 8.800 1.00 87.38 92 THR A N 1
ATOM 737 C CA . THR A 1 92 ? 10.925 5.168 7.837 1.00 87.38 92 THR A CA 1
ATOM 738 C C . THR A 1 92 ? 11.095 3.658 7.903 1.00 87.38 92 THR A C 1
ATOM 740 O O . THR A 1 92 ? 11.352 3.095 8.967 1.00 87.38 92 THR A O 1
ATOM 743 N N . PHE A 1 93 ? 11.006 3.002 6.754 1.00 87.44 93 PHE A N 1
ATOM 744 C CA . PHE A 1 93 ? 11.117 1.554 6.633 1.00 87.44 93 PHE A CA 1
ATOM 745 C C . PHE A 1 93 ? 11.912 1.153 5.388 1.00 87.44 93 PHE A C 1
ATOM 747 O O . PHE A 1 93 ? 12.248 1.986 4.552 1.00 87.44 93 PHE A O 1
ATOM 754 N N . TYR A 1 94 ? 12.212 -0.135 5.244 1.00 88.31 94 TYR A N 1
ATOM 755 C CA . TYR A 1 94 ? 12.889 -0.684 4.070 1.00 88.31 94 TYR A CA 1
ATOM 756 C C . TYR A 1 94 ? 11.973 -1.663 3.338 1.00 88.31 94 TYR A C 1
ATOM 758 O O . TYR A 1 94 ? 11.315 -2.486 3.965 1.00 88.31 94 TYR A O 1
ATOM 766 N N . LEU A 1 95 ? 11.946 -1.617 2.003 1.00 86.25 95 LEU A N 1
ATOM 767 C CA . LEU A 1 95 ? 11.139 -2.539 1.185 1.00 86.25 95 LEU A CA 1
ATOM 768 C C . LEU A 1 95 ? 11.825 -3.880 0.896 1.00 86.25 95 LEU A C 1
ATOM 770 O O . LEU A 1 95 ? 11.187 -4.809 0.402 1.00 86.25 95 LEU A O 1
ATOM 774 N N . ASN A 1 96 ? 13.114 -4.009 1.208 1.00 81.75 96 ASN A N 1
ATOM 775 C CA . ASN A 1 96 ? 13.837 -5.263 1.036 1.00 81.75 96 ASN A CA 1
ATOM 776 C C . ASN A 1 96 ? 13.755 -6.116 2.322 1.00 81.75 96 ASN A C 1
ATOM 778 O O . ASN A 1 96 ? 14.080 -5.594 3.397 1.00 81.75 96 ASN A O 1
ATOM 782 N N . PRO A 1 97 ? 13.359 -7.404 2.260 1.00 68.44 97 PRO A N 1
ATOM 783 C CA . PRO A 1 97 ? 13.446 -8.309 3.406 1.00 68.44 97 PRO A CA 1
ATOM 784 C C . PRO A 1 97 ? 14.865 -8.383 3.985 1.00 68.44 97 PRO A C 1
ATOM 786 O O . PRO A 1 97 ? 15.822 -8.746 3.299 1.00 68.44 97 PRO A O 1
ATOM 789 N N . GLN A 1 98 ? 15.004 -8.116 5.288 1.00 62.50 98 GLN A N 1
ATOM 790 C CA . GLN A 1 98 ? 16.205 -8.489 6.040 1.00 62.50 98 GLN A CA 1
ATOM 791 C C . GLN A 1 98 ? 16.173 -10.005 6.262 1.00 62.50 98 GLN A C 1
ATOM 793 O O . GLN A 1 98 ? 15.604 -10.510 7.224 1.00 62.50 98 GLN A O 1
ATOM 798 N N . GLY A 1 99 ? 16.723 -10.753 5.310 1.00 52.56 99 GLY A N 1
ATOM 799 C CA . GLY A 1 99 ? 16.572 -12.208 5.321 1.00 52.56 99 GLY A CA 1
ATOM 800 C C . GLY A 1 99 ? 17.346 -12.917 4.228 1.00 52.56 99 GLY A C 1
ATOM 801 O O . GLY A 1 99 ? 16.863 -13.874 3.638 1.00 52.56 99 GLY A O 1
ATOM 802 N N . GLY A 1 100 ? 18.552 -12.443 3.937 1.00 41.41 100 GLY A N 1
ATOM 803 C CA . GLY A 1 100 ? 19.461 -13.115 3.027 1.00 41.41 100 GLY A CA 1
ATOM 804 C C . GLY A 1 100 ? 20.834 -12.487 3.108 1.00 41.41 100 GLY A C 1
ATOM 805 O O . GLY A 1 100 ? 21.073 -11.432 2.532 1.00 41.41 100 GLY A O 1
ATOM 806 N N . ARG A 1 101 ? 21.764 -13.161 3.791 1.00 44.22 101 ARG A N 1
ATOM 807 C CA . ARG A 1 101 ? 23.207 -12.983 3.594 1.00 44.22 101 ARG A CA 1
ATOM 808 C C . ARG A 1 101 ? 23.547 -13.255 2.121 1.00 44.22 101 ARG A C 1
ATOM 810 O O . ARG A 1 101 ? 24.047 -14.315 1.769 1.00 44.22 101 ARG A O 1
ATOM 817 N N . ARG A 1 102 ? 23.279 -12.302 1.241 1.00 45.34 102 ARG A N 1
ATOM 818 C CA . ARG A 1 102 ? 23.952 -12.151 -0.045 1.00 45.34 102 ARG A CA 1
ATOM 819 C C . ARG A 1 102 ? 24.404 -10.713 -0.125 1.00 45.34 102 ARG A C 1
ATOM 821 O O . ARG A 1 102 ? 23.907 -9.893 -0.882 1.00 45.34 102 ARG A O 1
ATOM 828 N N . GLN A 1 103 ? 25.398 -10.461 0.715 1.00 41.00 103 GLN A N 1
ATOM 829 C CA . GLN A 1 103 ? 26.410 -9.450 0.514 1.00 41.00 103 GLN A CA 1
ATOM 830 C C . GLN A 1 103 ? 27.037 -9.733 -0.862 1.00 41.00 103 GLN A C 1
ATOM 832 O O . GLN A 1 103 ? 28.073 -10.389 -0.960 1.00 41.00 103 GLN A O 1
ATOM 837 N N . TYR A 1 104 ? 26.394 -9.299 -1.951 1.00 39.97 104 TYR A N 1
ATOM 838 C CA . TYR A 1 104 ? 27.108 -9.071 -3.197 1.00 39.97 104 TYR A CA 1
ATOM 839 C C . TYR A 1 104 ? 28.021 -7.893 -2.915 1.00 39.97 104 TYR A C 1
ATOM 841 O O . TYR A 1 104 ? 27.702 -6.723 -3.100 1.00 39.97 104 TYR A O 1
ATOM 849 N N . ARG A 1 105 ? 29.172 -8.262 -2.363 1.00 36.66 105 ARG A N 1
ATOM 850 C CA . ARG A 1 105 ? 30.384 -7.483 -2.310 1.00 36.66 105 ARG A CA 1
ATOM 851 C C . ARG A 1 105 ? 30.728 -7.212 -3.775 1.00 36.66 105 ARG A C 1
ATOM 853 O O . ARG A 1 105 ? 31.549 -7.908 -4.363 1.00 36.66 105 ARG A O 1
ATOM 860 N N . TYR A 1 106 ? 30.123 -6.194 -4.381 1.00 37.91 106 TYR A N 1
ATOM 861 C CA . TYR A 1 106 ? 30.889 -5.412 -5.331 1.00 37.91 106 TYR A CA 1
ATOM 862 C C . TYR A 1 106 ? 31.996 -4.796 -4.482 1.00 37.91 106 TYR A C 1
ATOM 864 O O . TYR A 1 106 ? 31.856 -3.719 -3.912 1.00 37.91 106 TYR A O 1
ATOM 872 N N . GLN A 1 107 ? 33.085 -5.549 -4.305 1.00 36.41 107 GLN A N 1
ATOM 873 C CA . GLN A 1 107 ? 34.362 -4.921 -4.057 1.00 36.41 107 GLN A CA 1
ATOM 874 C C . GLN A 1 107 ? 34.533 -4.008 -5.260 1.00 36.41 107 GLN A C 1
ATOM 876 O O . GLN A 1 107 ? 34.789 -4.475 -6.370 1.00 36.41 107 GLN A O 1
ATOM 881 N N . VAL A 1 108 ? 34.286 -2.717 -5.062 1.00 41.19 108 VAL A N 1
ATOM 882 C CA . VAL A 1 108 ? 34.816 -1.702 -5.952 1.00 41.19 108 VAL A CA 1
ATOM 883 C C . VAL A 1 108 ? 36.315 -1.941 -5.918 1.00 41.19 108 VAL A C 1
ATOM 885 O O . VAL A 1 108 ? 36.985 -1.583 -4.958 1.00 41.19 108 VAL A O 1
ATOM 888 N N . VAL A 1 109 ? 36.824 -2.663 -6.911 1.00 35.88 109 VAL A N 1
ATOM 889 C CA . VAL A 1 109 ? 38.253 -2.721 -7.168 1.00 35.88 109 VAL A CA 1
ATOM 890 C C . VAL A 1 109 ? 38.550 -1.391 -7.846 1.00 35.88 109 VAL A C 1
ATOM 892 O O . VAL A 1 109 ? 38.082 -1.187 -8.973 1.00 35.88 109 VAL A O 1
ATOM 895 N N . PRO A 1 110 ? 39.275 -0.458 -7.205 1.00 32.03 110 PRO A N 1
ATOM 896 C CA . PRO A 1 110 ? 39.706 0.745 -7.889 1.00 32.03 110 PRO A CA 1
ATOM 897 C C . PRO A 1 110 ? 40.630 0.277 -9.009 1.00 32.03 110 PRO A C 1
ATOM 899 O O . PRO A 1 110 ? 41.676 -0.332 -8.765 1.00 32.03 110 PRO A O 1
ATOM 902 N N . ARG A 1 111 ? 40.231 0.492 -10.264 1.00 36.12 111 ARG A N 1
ATOM 903 C CA . ARG A 1 111 ? 41.128 0.238 -11.387 1.00 36.12 111 ARG A CA 1
ATOM 904 C C . ARG A 1 111 ? 42.238 1.289 -11.333 1.00 36.12 111 ARG A C 1
ATOM 906 O O . ARG A 1 111 ? 42.062 2.395 -11.816 1.00 36.12 111 ARG A O 1
ATOM 913 N N . ARG A 1 112 ? 43.372 0.853 -10.769 1.00 38.66 112 ARG A N 1
ATOM 914 C CA . ARG A 1 112 ? 44.729 1.429 -10.803 1.00 38.66 112 ARG A CA 1
ATOM 915 C C . ARG A 1 112 ? 44.929 2.786 -10.117 1.00 38.66 112 ARG A C 1
ATOM 917 O O . ARG A 1 112 ? 44.668 3.810 -10.729 1.00 38.66 112 ARG A O 1
ATOM 924 N N . LEU A 1 113 ? 45.622 2.770 -8.970 1.00 31.56 113 LEU A N 1
ATOM 925 C CA . LEU A 1 113 ? 46.902 3.481 -8.798 1.00 31.56 113 LEU A CA 1
ATOM 926 C C . LEU A 1 113 ? 47.643 3.005 -7.528 1.00 31.56 113 LEU A C 1
ATOM 928 O O . LEU A 1 113 ? 47.084 3.065 -6.444 1.00 31.56 113 LEU A O 1
ATOM 932 N N . GLY A 1 114 ? 48.903 2.576 -7.682 1.00 36.06 114 GLY A N 1
ATOM 933 C CA . GLY A 1 114 ? 49.963 2.700 -6.666 1.00 36.06 114 GLY A CA 1
ATOM 934 C C . GLY A 1 114 ? 49.923 1.800 -5.423 1.00 36.06 114 GLY A C 1
ATOM 935 O O . GLY A 1 114 ? 49.128 1.985 -4.515 1.00 36.06 114 GLY A O 1
ATOM 936 N N . ILE A 1 115 ? 50.893 0.888 -5.347 1.00 43.03 115 ILE A N 1
ATOM 937 C CA . ILE A 1 115 ? 51.361 0.184 -4.144 1.00 43.03 115 ILE A CA 1
ATOM 938 C C . ILE A 1 115 ? 51.584 1.198 -3.017 1.00 43.03 115 ILE A C 1
ATOM 940 O O . ILE A 1 115 ? 52.573 1.893 -3.111 1.00 43.03 115 ILE A O 1
ATOM 944 N N . PHE A 1 116 ? 50.749 1.285 -1.978 1.00 33.38 116 PHE A N 1
ATOM 945 C CA . PHE A 1 116 ? 51.144 1.734 -0.630 1.00 33.38 116 PHE A CA 1
ATOM 946 C C . PHE A 1 116 ? 50.022 1.418 0.374 1.00 33.38 116 PHE A C 1
ATOM 948 O O . PHE A 1 116 ? 48.856 1.696 0.124 1.00 33.38 116 PHE A O 1
ATOM 955 N N . THR A 1 117 ? 50.409 0.889 1.540 1.00 33.97 117 THR A N 1
ATOM 956 C CA . THR A 1 117 ? 49.617 0.647 2.770 1.00 33.97 117 THR A CA 1
ATOM 957 C C . THR A 1 117 ? 48.918 -0.713 2.965 1.00 33.97 117 THR A C 1
ATOM 959 O O . THR A 1 117 ? 47.722 -0.808 3.217 1.00 33.97 117 THR A O 1
ATOM 962 N N . HIS A 1 118 ? 49.719 -1.776 3.128 1.00 38.53 118 HIS A N 1
ATOM 963 C CA . HIS A 1 118 ? 49.331 -2.921 3.980 1.00 38.53 118 HIS A CA 1
ATOM 964 C C . HIS A 1 118 ? 49.168 -2.545 5.477 1.00 38.53 118 HIS A C 1
ATOM 966 O O . HIS A 1 118 ? 48.704 -3.356 6.272 1.00 38.53 118 HIS A O 1
ATOM 972 N N . HIS A 1 119 ? 49.467 -1.296 5.859 1.00 38.12 119 HIS A N 1
ATOM 973 C CA . HIS A 1 119 ? 49.249 -0.746 7.202 1.00 38.12 119 HIS A CA 1
ATOM 974 C C . HIS A 1 119 ? 47.854 -0.138 7.449 1.00 38.12 119 HIS A C 1
ATOM 976 O O . HIS A 1 119 ? 47.578 0.266 8.574 1.00 38.12 119 HIS A O 1
ATOM 982 N N . MET A 1 120 ? 46.955 -0.123 6.457 1.00 33.94 120 MET A N 1
ATOM 983 C CA . MET A 1 120 ? 45.544 0.275 6.640 1.00 33.94 120 MET A CA 1
ATOM 984 C C . MET A 1 120 ? 44.584 -0.925 6.696 1.00 33.94 120 MET A C 1
ATOM 986 O O . MET A 1 120 ? 43.406 -0.776 7.006 1.00 33.94 120 MET A O 1
ATOM 990 N N . ALA A 1 121 ? 45.082 -2.147 6.477 1.00 36.59 121 ALA A N 1
ATOM 991 C CA . ALA A 1 121 ? 44.273 -3.369 6.491 1.00 36.59 121 ALA A CA 1
ATOM 992 C C . ALA A 1 121 ? 43.876 -3.849 7.905 1.00 36.59 121 ALA A C 1
ATOM 994 O O . ALA A 1 121 ? 43.179 -4.852 8.040 1.00 36.59 121 ALA A O 1
ATOM 995 N N . ARG A 1 122 ? 44.301 -3.140 8.962 1.00 37.34 122 ARG A N 1
ATOM 996 C CA . ARG A 1 122 ? 43.963 -3.449 10.362 1.00 37.34 122 ARG A CA 1
ATOM 997 C C . ARG A 1 122 ? 43.080 -2.388 11.041 1.00 37.34 122 ARG A C 1
ATOM 999 O O . ARG A 1 122 ? 42.663 -2.620 12.164 1.00 37.34 122 ARG A O 1
ATOM 1006 N N . ILE A 1 123 ? 42.790 -1.255 10.387 1.00 38.84 123 ILE A N 1
ATOM 1007 C CA . ILE A 1 123 ? 42.114 -0.095 11.019 1.00 38.84 123 ILE A CA 1
ATOM 1008 C C . ILE A 1 123 ? 40.699 0.176 10.461 1.00 38.84 123 ILE A C 1
ATOM 1010 O O . ILE A 1 123 ? 39.969 0.981 11.011 1.00 38.84 123 ILE A O 1
ATOM 1014 N N . LEU A 1 124 ? 40.223 -0.572 9.460 1.00 34.72 124 LEU A N 1
ATOM 1015 C CA . LEU A 1 124 ? 38.792 -0.601 9.087 1.00 34.72 1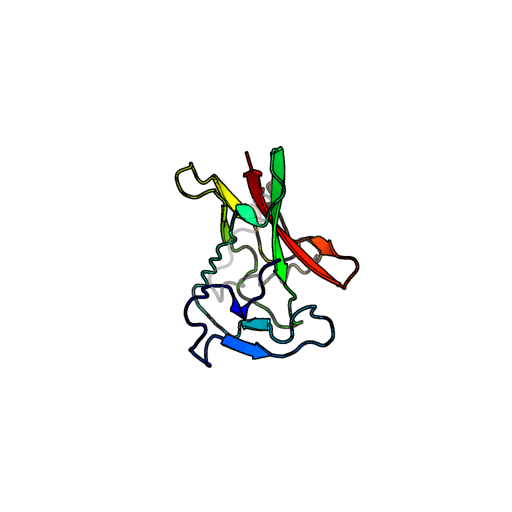24 LEU A CA 1
ATOM 1016 C C . LEU A 1 124 ? 38.183 -1.985 9.338 1.00 34.72 124 LEU A C 1
ATOM 1018 O O . LEU A 1 124 ? 37.425 -2.526 8.537 1.00 34.72 124 LEU A O 1
ATOM 1022 N N . ARG A 1 125 ? 38.573 -2.580 10.466 1.00 42.25 125 ARG A N 1
ATOM 1023 C CA . ARG A 1 125 ? 37.839 -3.665 11.118 1.00 42.25 125 ARG A CA 1
ATOM 1024 C C . ARG A 1 125 ? 37.231 -3.101 12.397 1.00 42.25 125 ARG A C 1
ATOM 1026 O O . ARG A 1 125 ? 37.489 -3.590 13.486 1.00 42.25 125 ARG A O 1
ATOM 1033 N N . GLU A 1 126 ? 36.496 -2.014 12.229 1.00 32.59 126 GLU A N 1
ATOM 1034 C CA . GLU A 1 126 ? 35.556 -1.546 13.228 1.00 32.59 126 GLU A CA 1
ATOM 1035 C C . GLU A 1 126 ? 34.197 -2.015 12.722 1.00 32.59 126 GLU A C 1
ATOM 1037 O O . GLU A 1 126 ? 33.658 -1.520 11.729 1.00 32.59 126 GLU A O 1
ATOM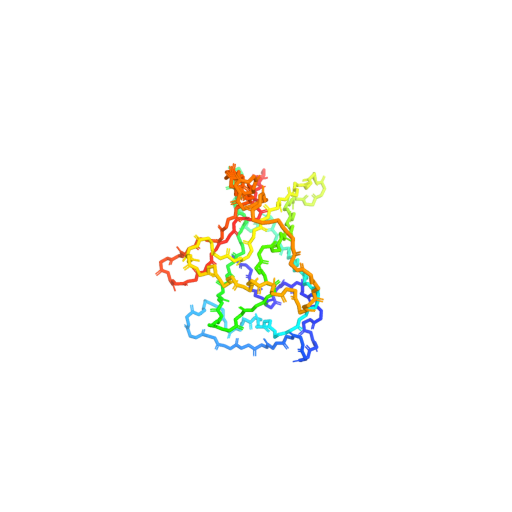 1042 N N . GLU A 1 127 ? 33.744 -3.112 13.321 1.00 38.12 127 GLU A N 1
ATOM 1043 C CA . GLU A 1 127 ? 32.363 -3.553 13.263 1.00 38.12 127 GLU A CA 1
ATOM 1044 C C . GLU A 1 127 ? 31.513 -2.384 13.758 1.00 38.12 127 GLU A C 1
ATOM 1046 O O . GLU A 1 127 ? 31.342 -2.178 14.953 1.00 38.12 127 GLU A O 1
ATOM 1051 N N . THR A 1 128 ? 31.001 -1.580 12.829 1.00 33.78 128 THR A N 1
ATOM 1052 C CA . THR A 1 128 ? 29.825 -0.769 13.114 1.00 33.78 128 THR A CA 1
ATOM 1053 C C . THR A 1 128 ? 28.650 -1.734 13.128 1.00 33.78 128 THR A C 1
ATOM 1055 O O . THR A 1 128 ? 28.002 -2.008 12.117 1.00 33.78 128 THR A O 1
ATOM 1058 N N . GLU A 1 129 ? 28.431 -2.315 14.307 1.00 39.22 129 GLU A N 1
ATOM 1059 C CA . GLU A 1 129 ? 27.123 -2.751 14.776 1.00 39.22 129 GLU A CA 1
ATOM 1060 C C . GLU A 1 129 ? 26.174 -1.544 14.784 1.00 39.22 129 GLU A C 1
ATOM 1062 O O . GLU A 1 129 ? 25.839 -0.988 15.818 1.00 39.22 129 GLU A O 1
ATOM 1067 N N . ASP A 1 130 ? 25.762 -1.095 13.608 1.00 43.03 130 ASP A N 1
ATOM 1068 C CA . ASP A 1 130 ? 24.623 -0.199 13.454 1.00 43.03 130 ASP A CA 1
ATOM 1069 C C . ASP A 1 130 ? 23.941 -0.606 12.151 1.00 43.03 130 ASP A C 1
ATOM 1071 O O . ASP A 1 130 ? 24.028 0.039 11.104 1.00 43.03 130 ASP A O 1
ATOM 1075 N N . ALA A 1 131 ? 23.288 -1.773 12.201 1.00 43.81 131 ALA A N 1
ATOM 1076 C CA . ALA A 1 131 ? 22.269 -2.085 11.215 1.00 43.81 131 ALA A CA 1
ATOM 1077 C C . ALA A 1 131 ? 21.271 -0.916 11.228 1.00 43.81 131 ALA A C 1
ATOM 1079 O O . ALA A 1 131 ? 20.845 -0.507 12.313 1.00 43.81 131 ALA A O 1
ATOM 1080 N N . PRO A 1 132 ? 20.905 -0.346 10.069 1.00 47.09 132 PRO A N 1
ATOM 1081 C CA . PRO A 1 132 ? 19.971 0.765 10.051 1.00 47.09 132 PRO A CA 1
ATOM 1082 C C . PRO A 1 132 ? 18.693 0.358 10.794 1.00 47.09 132 PRO A C 1
ATOM 1084 O O . PRO A 1 132 ? 18.093 -0.672 10.489 1.00 47.09 132 PRO A O 1
ATOM 1087 N N . LYS A 1 133 ? 18.310 1.157 11.798 1.00 56.19 133 LYS A N 1
ATOM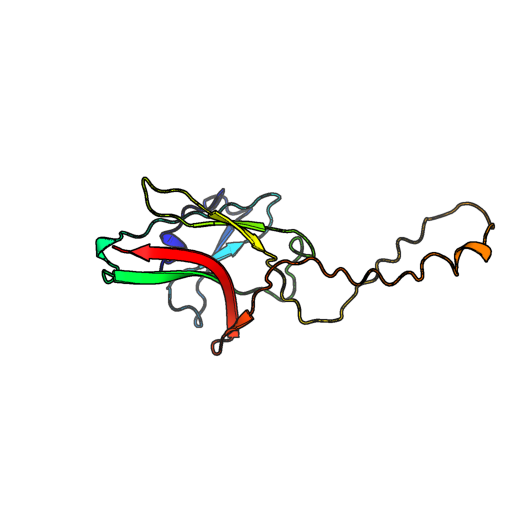 1088 C CA . LYS A 1 133 ? 17.153 0.958 12.691 1.00 56.19 133 LYS A CA 1
ATOM 1089 C C . LYS A 1 133 ? 15.811 1.160 11.965 1.00 56.19 133 LYS A C 1
ATOM 1091 O O . LYS A 1 133 ? 14.969 1.917 12.435 1.00 56.19 133 LYS A O 1
ATOM 1096 N N . GLY A 1 134 ? 15.618 0.554 10.798 1.00 64.12 134 GLY A N 1
ATOM 1097 C CA . GLY A 1 134 ? 14.354 0.596 10.066 1.00 64.12 134 GLY A CA 1
ATOM 1098 C C . GLY A 1 134 ? 13.642 -0.746 10.110 1.00 64.12 134 GLY A C 1
ATOM 1099 O O . GLY A 1 134 ? 14.268 -1.806 10.152 1.00 64.12 134 GLY A O 1
ATOM 1100 N N . CYS A 1 135 ? 12.314 -0.708 10.094 1.00 81.69 135 CYS A N 1
ATOM 1101 C CA . CYS A 1 135 ? 11.513 -1.917 9.981 1.00 81.69 135 CYS A CA 1
ATOM 1102 C C . CYS A 1 135 ? 11.684 -2.534 8.586 1.00 81.69 135 CYS A C 1
ATOM 1104 O O . CYS A 1 135 ? 11.766 -1.828 7.580 1.00 81.69 135 CYS A O 1
ATOM 1106 N N . HIS A 1 136 ? 11.732 -3.864 8.539 1.00 86.12 136 HIS A N 1
ATOM 1107 C CA . HIS A 1 136 ? 11.794 -4.642 7.305 1.00 86.12 136 HIS A CA 1
ATOM 1108 C C . HIS A 1 136 ? 10.499 -5.434 7.108 1.00 86.12 136 HIS A C 1
ATOM 1110 O O . HIS A 1 136 ? 9.814 -5.739 8.091 1.00 86.12 136 HIS A O 1
ATOM 1116 N N . PRO A 1 137 ? 10.160 -5.802 5.862 1.00 90.75 137 PRO A N 1
ATOM 1117 C CA . PRO A 1 137 ? 8.923 -6.501 5.580 1.00 90.75 137 PRO A CA 1
ATOM 1118 C C . PRO A 1 137 ? 9.009 -7.923 6.136 1.00 90.75 137 PRO A C 1
ATOM 1120 O O . PRO A 1 137 ? 10.065 -8.560 6.086 1.00 90.75 137 PRO A O 1
ATOM 1123 N N . LYS A 1 138 ? 7.890 -8.433 6.644 1.00 91.31 138 LYS A N 1
ATOM 1124 C CA . LYS A 1 138 ? 7.752 -9.793 7.173 1.00 91.31 138 LYS A CA 1
ATOM 1125 C C . LYS A 1 138 ? 6.955 -10.646 6.198 1.00 91.31 138 LYS A C 1
ATOM 1127 O O . LYS A 1 138 ? 6.011 -10.163 5.580 1.00 91.31 138 LYS A O 1
ATOM 1132 N N . GLN A 1 139 ? 7.339 -11.911 6.061 1.00 91.62 139 GLN A N 1
ATOM 1133 C CA . GLN A 1 139 ? 6.598 -12.847 5.224 1.00 91.62 139 GLN A CA 1
ATOM 1134 C C . GLN A 1 139 ? 5.356 -13.352 5.967 1.00 91.62 139 GLN A C 1
ATOM 1136 O O . GLN A 1 139 ? 5.434 -13.767 7.124 1.00 91.62 139 GLN A O 1
ATOM 1141 N N . ARG A 1 140 ? 4.216 -13.320 5.282 1.00 91.25 140 ARG A N 1
ATOM 1142 C CA . ARG A 1 140 ? 2.920 -13.838 5.724 1.00 91.25 140 ARG A CA 1
ATOM 1143 C C . ARG A 1 140 ? 2.801 -15.334 5.431 1.00 91.25 140 ARG A C 1
ATOM 1145 O O . ARG A 1 140 ? 3.566 -15.900 4.654 1.00 91.25 140 ARG A O 1
ATOM 1152 N N . SER A 1 141 ? 1.778 -15.973 5.995 1.00 90.44 141 SER A N 1
ATOM 1153 C CA . SER A 1 141 ? 1.462 -17.385 5.725 1.00 90.44 141 SER A CA 1
ATOM 1154 C C . SER A 1 141 ? 1.043 -17.666 4.275 1.00 90.44 141 SER A C 1
ATOM 1156 O O . SER A 1 141 ? 1.179 -18.795 3.818 1.00 90.44 141 SER A O 1
ATOM 1158 N N . ASP A 1 142 ? 0.562 -16.653 3.549 1.00 88.06 142 ASP A N 1
ATOM 1159 C CA . ASP A 1 142 ? 0.197 -16.723 2.126 1.00 88.06 142 ASP A CA 1
ATOM 1160 C C . ASP A 1 142 ? 1.395 -16.488 1.182 1.00 88.06 142 ASP A C 1
ATOM 1162 O O . ASP A 1 142 ? 1.232 -16.464 -0.036 1.00 88.06 142 ASP A O 1
ATOM 1166 N N . GLY A 1 143 ? 2.603 -16.318 1.729 1.00 88.50 143 GLY A N 1
ATOM 1167 C CA . GLY A 1 143 ? 3.829 -16.083 0.968 1.00 88.50 143 GLY A CA 1
ATOM 1168 C C . GLY A 1 143 ? 4.053 -14.628 0.549 1.00 88.50 143 GLY A C 1
ATOM 1169 O O . GLY A 1 143 ? 5.146 -14.320 0.073 1.00 88.50 143 GLY A O 1
ATOM 1170 N N . TRP A 1 144 ? 3.081 -13.733 0.759 1.00 91.88 144 TRP A N 1
ATOM 1171 C CA . TRP A 1 144 ? 3.243 -12.299 0.516 1.00 91.88 144 TRP A CA 1
ATOM 1172 C C . TRP A 1 144 ? 4.069 -11.638 1.621 1.00 91.88 144 TRP A C 1
ATOM 1174 O O . TRP A 1 144 ? 4.157 -12.132 2.744 1.00 91.88 144 TRP A O 1
ATOM 1184 N N . MET A 1 145 ? 4.663 -10.491 1.312 1.00 91.94 145 MET A N 1
ATOM 1185 C CA . MET A 1 145 ? 5.342 -9.649 2.290 1.00 91.94 145 MET A CA 1
ATOM 1186 C C . MET A 1 145 ? 4.381 -8.588 2.812 1.00 91.94 145 MET A C 1
ATOM 1188 O O . MET A 1 145 ? 3.592 -8.031 2.048 1.00 91.94 145 MET A O 1
ATOM 1192 N N . GLU A 1 146 ? 4.478 -8.266 4.096 1.00 94.19 146 GLU A N 1
ATOM 1193 C CA . GLU A 1 146 ? 3.811 -7.109 4.684 1.00 94.19 146 GLU A CA 1
ATOM 1194 C C . GLU A 1 146 ? 4.768 -6.251 5.495 1.00 94.19 146 GLU A C 1
ATOM 1196 O O . GLU A 1 146 ? 5.687 -6.748 6.149 1.00 94.19 146 GLU A O 1
ATOM 1201 N N . ILE A 1 147 ? 4.535 -4.945 5.458 1.00 93.00 147 ILE A N 1
ATOM 1202 C CA . ILE A 1 147 ? 5.238 -3.987 6.296 1.00 93.00 147 ILE A CA 1
ATOM 1203 C C . ILE A 1 147 ? 4.269 -2.969 6.873 1.00 93.00 147 ILE A C 1
ATOM 1205 O O . ILE A 1 147 ? 3.344 -2.525 6.192 1.00 93.00 147 ILE A O 1
ATOM 1209 N N . GLU A 1 148 ? 4.465 -2.640 8.144 1.00 93.56 148 GLU A N 1
ATOM 1210 C CA . GLU A 1 148 ? 3.658 -1.653 8.847 1.00 93.56 148 GLU A CA 1
ATOM 1211 C C . GLU A 1 148 ? 4.029 -0.244 8.387 1.00 93.56 148 GLU A C 1
ATOM 1213 O O . GLU A 1 148 ? 5.201 0.123 8.350 1.00 93.56 148 GLU A O 1
ATOM 1218 N N . LEU A 1 149 ? 3.015 0.535 8.025 1.00 92.19 149 LEU A N 1
ATOM 1219 C CA . LEU A 1 149 ? 3.148 1.927 7.603 1.00 92.19 149 LEU A CA 1
ATOM 1220 C C . LEU A 1 149 ? 2.887 2.903 8.755 1.00 92.19 149 LEU A C 1
ATOM 1222 O O . LEU A 1 149 ? 3.272 4.070 8.667 1.00 92.19 149 LEU A O 1
ATOM 1226 N N . GLY A 1 150 ? 2.197 2.433 9.795 1.00 91.81 150 GLY A N 1
ATOM 1227 C CA . GLY A 1 150 ? 1.813 3.187 10.981 1.00 91.81 150 GLY A CA 1
ATOM 1228 C C . GLY A 1 150 ? 0.462 2.738 11.534 1.00 91.81 150 GLY A C 1
ATOM 1229 O O . GLY A 1 150 ? -0.231 1.904 10.948 1.00 91.81 150 GLY A O 1
ATOM 1230 N N . GLU A 1 151 ? 0.061 3.343 12.645 1.00 92.31 151 GLU A N 1
ATOM 1231 C CA . GLU A 1 151 ? -1.201 3.073 13.331 1.00 92.31 151 GLU A CA 1
ATOM 1232 C C . GLU A 1 151 ? -2.050 4.342 13.482 1.00 92.31 151 GLU A C 1
ATOM 1234 O O . GLU A 1 151 ? -1.546 5.465 13.477 1.00 92.31 151 GLU A O 1
ATOM 1239 N N . PHE A 1 152 ? -3.362 4.166 13.613 1.00 90.75 152 PHE A N 1
ATOM 1240 C CA . PHE A 1 152 ? -4.307 5.244 13.890 1.00 90.75 152 PHE A CA 1
ATOM 1241 C C . PHE A 1 152 ? -5.485 4.729 14.719 1.00 90.75 152 PHE A C 1
ATOM 1243 O O . PHE A 1 152 ? -5.801 3.539 14.721 1.00 90.75 152 PHE A O 1
ATOM 1250 N N . PHE A 1 153 ? -6.151 5.632 15.434 1.00 91.00 153 PHE A N 1
ATOM 1251 C CA . PHE A 1 153 ? -7.267 5.296 16.312 1.00 91.00 153 PHE A CA 1
ATOM 1252 C C . PHE A 1 153 ? -8.561 5.939 15.822 1.00 91.00 153 PHE A C 1
ATOM 1254 O O . PHE A 1 153 ? -8.619 7.158 15.657 1.00 91.00 153 PHE A O 1
ATOM 1261 N N . ILE A 1 154 ? -9.590 5.123 15.606 1.00 91.69 154 ILE A N 1
ATOM 1262 C CA . ILE A 1 154 ? -10.929 5.596 15.256 1.00 91.69 154 ILE A CA 1
ATOM 1263 C C . ILE A 1 154 ? -11.703 5.838 16.545 1.00 91.69 154 ILE A C 1
ATOM 1265 O O . ILE A 1 154 ? -11.835 4.930 17.361 1.00 91.69 154 ILE A O 1
ATOM 1269 N N . LYS A 1 155 ? -12.178 7.074 16.708 1.00 84.81 155 LYS A N 1
ATOM 1270 C CA . LYS A 1 155 ? -13.054 7.482 17.808 1.00 84.81 155 LYS A CA 1
ATOM 1271 C C . LYS A 1 155 ? -14.501 7.131 17.507 1.00 84.81 155 LYS A C 1
ATOM 1273 O O . LYS A 1 155 ? -14.887 7.246 16.323 1.00 84.81 155 LYS A O 1
#

Solvent-accessible surface area (backbone atoms only — not comparable to full-atom values): 10372 Å² total; per-residue (Å²): 136,82,52,55,85,67,39,54,50,68,61,56,91,36,74,77,34,18,46,81,43,69,49,94,90,48,97,44,80,49,41,75,42,80,70,53,76,97,74,85,53,77,47,74,84,78,68,68,87,80,48,69,61,79,35,80,44,76,42,68,53,73,48,82,82,62,100,82,72,77,87,41,76,95,40,78,43,79,34,71,36,61,55,94,96,55,80,64,53,75,39,62,28,32,81,46,61,84,80,69,99,68,82,76,71,77,68,79,70,80,87,79,80,80,97,80,64,87,81,54,79,75,74,79,76,68,82,76,88,64,74,76,96,47,55,50,36,44,76,46,98,87,72,38,33,37,32,81,38,43,63,47,72,39,112

InterPro domains:
  IPR025886 Phloem protein 2-like [PF14299] (1-154)

Organism: Solanum chacoense (NCBI:txid4108)

Radius of gyration: 20.53 Å; Cα contacts (8 Å, |Δi|>4): 200; chains: 1; bounding box: 69×34×39 Å

Nearest PDB structures (foldseek):
  8jmr-assembly1_B  TM=8.449E-01  e=6.299E-02  Asparagus officinalis
  8om4-assembly1_6  TM=1.998E-01  e=5.526E+00  Saccharomyces cerevisiae

Secondary structure (DSSP, 8-state):
---GGGSEETTTT-TTTEEEE--TT-SSS-EEEE---S---EE----GGGS-SSEEEEEEEEE---TT--S-TT-EEEEEE--TTS--EEEEEESS-S-------------------TTSTTTS----------B--EE-TTS-EEEEEEEEEE-

Mean predicted aligned error: 11.51 Å

Sequence (155 aa):
MLAARSLQIIWVDTPKHWRWISLPESRFSEVAELLDVCWFDISGKINTNMLSPDTRYGAYLVFTTKSRTCGFENQPAESSVGIAGHERYTHTFYLNPQGGRRQYRYQVVPRRLGIFTHHMARILREETEDAPKGCHPKQRSDGWMEIELGEFFIK

pLDDT: mean 77.87, std 21.87, range [31.56, 96.12]

Foldseek 3Di:
DDAQVQKDKPCCVPVQAWDWDADPLDPDRTHIDGDDDPDIDIGHDDDLVVPDAQDKDWDKDKADDDPPDDDQVVDWDKFWDDDVPDDIDIAIAGADAPPDPPPPPPVVPPPDDDDDDPPCVVPPPPPPPCDPPHYYWDADPSRITMDTNDMDHHD